Protein AF-A0A7C0Y9S3-F1 (afdb_monomer_lite)

Sequence (143 aa):
YKKGFIDFIGFYDIIEMAKKKEIEVFAGKIGGMKRYFSFLKYKFPQHSIKIIEEGKEISKYILKNEKSFIKISFVEDIEDKLFFAALSSIIGKYIRELMMESIRRSFGIKDRISGYRDRKTVRFLEIIRNKENYFEMCVFRKK

Radius of gyration: 19.03 Å; chains: 1; bounding box: 40×33×48 Å

pLDDT: mean 89.88, std 8.95, range [52.22, 98.56]

Foldseek 3Di:
DPPLLVVLVVVLVVVVVVVDQEDEEEEEDRPQDQDCVVVCCVSCVQWDKDWPDTDRAKTWIWTDDPRHTYIYIHGHPCLVVDVVRVVVVVVVVVVVVQVQVLVCVQLVHPDRDPCDPDPVNVVVCVVCVPDPGDSPGRPPDDD

Secondary structure (DSSP, 8-state):
-HHHHHHHHHHHHHHHHH--SEEEEEEE-GGG-S--HHHHHHH-TTSEEEEEEE-SSEEEEEEE-SS-EEEEEEETTGGGT-HHHHHHHHHHHHHHHHHHHHHHHHTT--S---SSSSHHHHHHHHHHTTS-------TTS--

Structure (mmCIF, N/CA/C/O backbone):
data_AF-A0A7C0Y9S3-F1
#
_entry.id   AF-A0A7C0Y9S3-F1
#
loop_
_atom_site.group_PDB
_atom_site.id
_atom_site.type_symbol
_atom_site.label_atom_id
_atom_site.label_alt_id
_atom_site.label_comp_id
_atom_site.label_asym_id
_atom_site.label_entity_id
_atom_site.label_seq_id
_atom_site.pdbx_PDB_ins_code
_atom_site.Cartn_x
_atom_site.Cartn_y
_atom_site.Cartn_z
_atom_site.occupancy
_atom_site.B_iso_or_equiv
_atom_site.auth_seq_id
_atom_site.auth_comp_id
_atom_site.auth_asym_id
_atom_site.auth_atom_id
_atom_site.pdbx_PDB_model_num
ATOM 1 N N . TYR A 1 1 ? 14.928 4.257 4.765 1.00 52.22 1 TYR A N 1
ATOM 2 C CA . TYR A 1 1 ? 13.926 5.047 5.509 1.00 52.22 1 TYR A CA 1
ATOM 3 C C . TYR A 1 1 ? 12.957 5.864 4.642 1.00 52.22 1 TYR A C 1
ATOM 5 O O . TYR A 1 1 ? 11.783 5.857 4.975 1.00 52.22 1 TYR A O 1
ATOM 13 N N . LYS A 1 2 ? 13.349 6.492 3.514 1.00 75.81 2 LYS A N 1
ATOM 14 C CA . LYS A 1 2 ? 12.421 7.333 2.711 1.00 75.81 2 LYS A CA 1
ATOM 15 C C . LYS A 1 2 ? 11.224 6.591 2.079 1.00 75.81 2 LYS A C 1
ATOM 17 O O . LYS A 1 2 ? 10.106 7.071 2.189 1.00 75.81 2 LYS A O 1
ATOM 22 N N . LYS A 1 3 ? 11.434 5.419 1.461 1.00 81.19 3 LYS A N 1
ATOM 23 C CA . LYS A 1 3 ? 10.371 4.717 0.711 1.00 81.19 3 LYS A CA 1
ATOM 24 C C . LYS A 1 3 ? 9.198 4.268 1.591 1.00 81.19 3 LYS A C 1
ATOM 26 O O . LYS A 1 3 ? 8.071 4.638 1.314 1.00 81.19 3 LYS A O 1
ATOM 31 N N . GLY A 1 4 ? 9.466 3.530 2.671 1.00 85.06 4 GLY A N 1
ATOM 32 C CA . GLY A 1 4 ? 8.395 3.015 3.532 1.00 85.06 4 GLY A CA 1
ATOM 33 C C . GLY A 1 4 ? 7.562 4.116 4.197 1.00 85.06 4 GLY A C 1
ATOM 34 O O . GLY A 1 4 ? 6.374 3.932 4.422 1.00 85.06 4 GLY A O 1
ATOM 35 N N . PHE A 1 5 ? 8.164 5.281 4.458 1.00 87.31 5 PHE A N 1
ATOM 36 C CA . PHE A 1 5 ? 7.4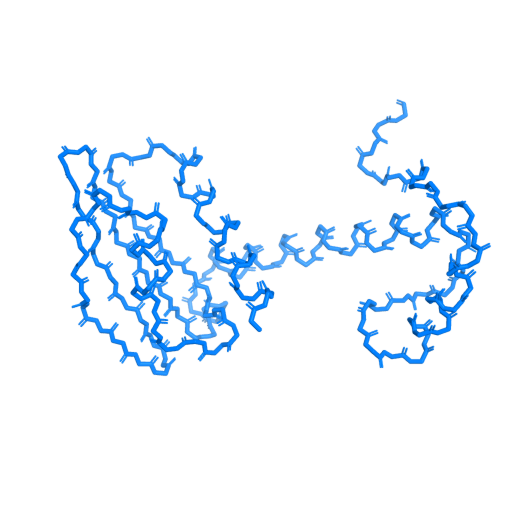10 6.451 4.901 1.00 87.31 5 PHE A CA 1
ATOM 37 C C . PHE A 1 5 ? 6.495 6.979 3.797 1.00 87.31 5 PHE A C 1
ATOM 39 O O . PHE A 1 5 ? 5.317 7.147 4.062 1.00 87.31 5 PHE A O 1
ATOM 46 N N . ILE A 1 6 ? 6.994 7.166 2.568 1.00 89.25 6 ILE A N 1
ATOM 47 C CA . ILE A 1 6 ? 6.178 7.597 1.416 1.00 89.25 6 ILE A CA 1
ATOM 48 C C . ILE A 1 6 ? 5.007 6.636 1.170 1.00 89.25 6 ILE A C 1
ATOM 50 O O . ILE A 1 6 ? 3.876 7.093 1.028 1.00 89.25 6 ILE A O 1
ATOM 54 N N . ASP A 1 7 ? 5.260 5.324 1.191 1.00 89.81 7 ASP A N 1
ATOM 55 C CA . ASP A 1 7 ? 4.219 4.300 1.036 1.00 89.81 7 ASP A CA 1
ATOM 56 C C . ASP A 1 7 ? 3.135 4.456 2.126 1.00 89.81 7 ASP A C 1
ATOM 58 O O . ASP A 1 7 ? 1.938 4.376 1.850 1.00 89.81 7 ASP A O 1
ATOM 62 N N . PHE A 1 8 ? 3.544 4.761 3.364 1.00 92.94 8 PHE A N 1
ATOM 63 C CA . PHE A 1 8 ? 2.623 5.030 4.468 1.00 92.94 8 PHE A CA 1
ATOM 64 C C . PHE A 1 8 ? 1.840 6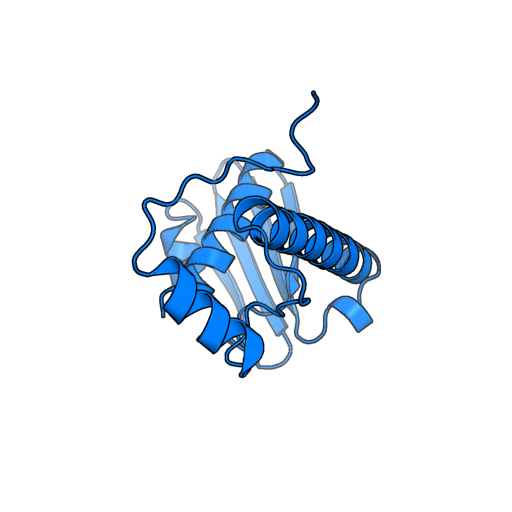.344 4.302 1.00 92.94 8 PHE A C 1
ATOM 66 O O . PHE A 1 8 ? 0.672 6.398 4.684 1.00 92.94 8 PHE A O 1
ATOM 73 N N . ILE A 1 9 ? 2.440 7.396 3.727 1.00 92.50 9 ILE A N 1
ATOM 74 C CA . ILE A 1 9 ? 1.717 8.643 3.418 1.00 92.50 9 ILE A CA 1
ATOM 75 C C . ILE A 1 9 ? 0.570 8.359 2.450 1.00 92.50 9 ILE A C 1
ATOM 77 O O . ILE A 1 9 ? -0.561 8.727 2.742 1.00 92.50 9 ILE A O 1
ATOM 81 N N . GLY A 1 10 ? 0.840 7.644 1.354 1.00 91.44 10 GLY A N 1
ATOM 82 C CA . GLY A 1 10 ? -0.201 7.302 0.382 1.00 91.44 10 GLY A CA 1
ATOM 83 C C . GLY A 1 10 ? -1.317 6.449 0.994 1.00 91.44 10 GLY A C 1
ATOM 84 O O . GLY A 1 10 ? -2.492 6.671 0.718 1.00 91.44 10 GLY A O 1
ATOM 85 N N . PHE A 1 11 ? -0.967 5.515 1.884 1.00 92.62 11 PHE A N 1
ATOM 86 C CA . PHE A 1 11 ? -1.948 4.752 2.659 1.00 92.62 11 PHE A CA 1
ATOM 87 C C . PHE A 1 11 ? -2.841 5.652 3.529 1.00 92.62 11 PHE A C 1
ATOM 89 O O . PHE A 1 11 ? -4.062 5.493 3.527 1.00 92.62 11 PHE A O 1
ATOM 96 N N . TYR A 1 12 ? -2.244 6.603 4.250 1.00 94.19 12 TYR A N 1
ATOM 97 C CA . TYR A 1 12 ? -2.980 7.583 5.049 1.00 94.19 12 TYR A CA 1
ATOM 98 C C . TYR A 1 12 ? -3.940 8.413 4.187 1.00 94.19 12 TYR A C 1
ATOM 100 O O . TYR A 1 12 ? -5.110 8.548 4.541 1.00 94.19 12 TYR A O 1
ATOM 108 N N . ASP A 1 13 ? -3.477 8.902 3.035 1.00 94.62 13 ASP A N 1
ATOM 109 C CA . ASP A 1 13 ? -4.290 9.736 2.148 1.00 94.62 13 ASP A CA 1
ATOM 110 C C . ASP A 1 13 ? -5.545 8.987 1.662 1.00 94.62 13 ASP A C 1
ATOM 112 O O . ASP A 1 13 ? -6.631 9.562 1.618 1.00 94.62 13 ASP A O 1
ATOM 116 N N . ILE A 1 14 ? -5.440 7.680 1.385 1.00 92.31 14 ILE A N 1
ATOM 117 C CA . ILE A 1 14 ? -6.589 6.839 1.002 1.00 92.31 14 ILE A CA 1
ATOM 118 C C . ILE A 1 14 ? -7.627 6.747 2.131 1.00 92.31 14 ILE A C 1
ATOM 120 O O . ILE A 1 14 ? -8.830 6.833 1.867 1.00 92.31 14 ILE A O 1
ATOM 124 N N . ILE A 1 15 ? -7.188 6.586 3.385 1.00 93.44 15 ILE A N 1
ATOM 125 C CA . ILE A 1 15 ? -8.096 6.545 4.544 1.00 93.44 15 ILE A CA 1
ATOM 126 C C . ILE A 1 15 ? -8.837 7.877 4.680 1.00 93.44 15 ILE A C 1
ATOM 128 O O . ILE A 1 15 ? -10.062 7.887 4.821 1.00 93.44 15 ILE A O 1
ATOM 132 N N . GLU A 1 16 ? -8.117 8.994 4.583 1.00 91.62 16 GLU A N 1
ATOM 133 C CA . GLU A 1 16 ? -8.714 10.329 4.675 1.00 91.62 16 GLU A CA 1
ATOM 134 C C . GLU A 1 16 ? -9.697 10.600 3.528 1.00 91.62 16 GLU A C 1
ATOM 136 O O . GLU A 1 16 ? -10.772 11.163 3.746 1.00 91.62 16 GLU A O 1
ATOM 141 N N . MET A 1 17 ? -9.386 10.145 2.310 1.00 93.50 17 MET A N 1
ATOM 142 C CA . MET A 1 17 ? -10.276 10.269 1.151 1.00 93.50 17 MET A CA 1
ATOM 143 C C . MET A 1 17 ? -11.597 9.513 1.325 1.00 93.50 17 MET A C 1
ATOM 145 O O . MET A 1 17 ? -12.624 9.968 0.819 1.00 93.50 17 MET A O 1
ATOM 149 N N . ALA A 1 18 ? -11.607 8.395 2.059 1.00 91.38 18 ALA A N 1
ATOM 150 C CA . ALA A 1 18 ? -12.832 7.639 2.316 1.00 91.38 18 ALA A CA 1
ATOM 151 C C . ALA A 1 18 ? -13.845 8.421 3.178 1.00 91.38 18 ALA A C 1
ATOM 153 O O . ALA A 1 18 ? -15.048 8.155 3.092 1.00 91.38 18 ALA A O 1
ATOM 154 N N . LYS A 1 19 ? -13.375 9.380 3.999 1.00 86.62 19 LYS A N 1
ATOM 155 C CA . LYS A 1 19 ? -14.185 10.255 4.874 1.00 86.62 19 LYS A CA 1
ATOM 156 C C . LYS A 1 19 ? -15.247 9.506 5.695 1.00 86.62 19 LYS A C 1
ATOM 158 O O . LYS A 1 19 ? -16.364 9.989 5.893 1.00 86.62 19 LYS A O 1
ATOM 163 N N . LYS A 1 20 ? -14.923 8.300 6.167 1.00 92.56 20 LYS A N 1
ATOM 164 C CA . LYS A 1 20 ? -15.833 7.468 6.966 1.00 92.56 20 LYS A CA 1
ATOM 165 C C . LYS A 1 20 ? -15.633 7.725 8.458 1.00 92.56 20 LYS A C 1
ATOM 167 O O . LYS A 1 20 ? -14.505 7.763 8.936 1.00 92.56 20 LYS A O 1
ATOM 172 N N . LYS A 1 21 ? -16.741 7.858 9.201 1.00 92.38 21 LYS A N 1
ATOM 173 C CA . LYS A 1 21 ? -16.718 7.934 10.674 1.00 92.38 21 LYS A CA 1
ATOM 174 C C . LYS A 1 21 ? -16.244 6.621 11.294 1.00 92.38 21 LYS A C 1
ATOM 176 O O . LYS A 1 21 ? -15.522 6.636 12.280 1.00 92.38 21 LYS A O 1
ATOM 181 N N . GLU A 1 22 ? -16.635 5.500 10.705 1.00 97.06 22 GLU A N 1
ATOM 182 C CA . GLU A 1 22 ? -16.196 4.175 11.119 1.00 97.06 22 GLU A CA 1
ATOM 183 C C . GLU A 1 22 ? -15.693 3.408 9.902 1.00 97.06 22 GLU A C 1
ATOM 185 O O . GLU A 1 22 ? -16.374 3.355 8.874 1.00 97.06 22 GLU A O 1
ATOM 190 N N . ILE A 1 23 ? -14.479 2.869 9.997 1.00 96.62 23 ILE A N 1
ATOM 191 C CA . ILE A 1 23 ? -13.861 2.115 8.908 1.00 96.62 23 ILE A CA 1
ATOM 192 C C . ILE A 1 23 ? -12.913 1.045 9.445 1.00 96.62 23 ILE A C 1
ATOM 194 O O . ILE A 1 23 ? -12.182 1.247 10.418 1.00 96.62 23 ILE A O 1
ATOM 198 N N . GLU A 1 24 ? -12.912 -0.097 8.769 1.00 96.81 24 GLU A N 1
ATOM 199 C CA . GLU A 1 24 ? -11.912 -1.140 8.938 1.00 96.81 24 GLU A CA 1
ATOM 200 C C . GLU A 1 24 ? -11.064 -1.232 7.671 1.00 96.81 24 GLU A C 1
ATOM 202 O O . GLU A 1 24 ? -11.583 -1.272 6.555 1.00 96.81 24 GLU A O 1
ATOM 207 N N . VAL A 1 25 ? -9.747 -1.211 7.856 1.00 96.06 25 VAL A N 1
ATOM 208 C CA . VAL A 1 25 ? -8.769 -1.118 6.778 1.00 96.06 25 VAL A CA 1
ATOM 209 C C . VAL A 1 25 ? -7.781 -2.267 6.892 1.00 96.06 25 VAL A C 1
ATOM 211 O O . VAL A 1 25 ? -7.177 -2.497 7.943 1.00 96.06 25 VAL A O 1
ATOM 214 N N . PHE A 1 26 ? -7.581 -2.949 5.771 1.00 95.75 26 PHE A N 1
ATOM 215 C CA . PHE A 1 26 ? -6.621 -4.030 5.610 1.00 95.75 26 PHE A CA 1
ATOM 216 C C . PHE A 1 26 ? -5.571 -3.618 4.580 1.00 95.75 26 PHE A C 1
ATOM 218 O O . PHE A 1 26 ? -5.916 -3.175 3.485 1.00 95.75 26 PHE A O 1
ATOM 225 N N . ALA A 1 27 ? -4.292 -3.755 4.924 1.00 94.88 27 ALA A N 1
ATOM 226 C CA . ALA A 1 27 ? -3.184 -3.407 4.042 1.00 94.88 27 ALA A CA 1
ATOM 227 C C . ALA A 1 27 ? -2.039 -4.415 4.150 1.00 94.88 27 ALA A C 1
ATOM 229 O O . ALA A 1 27 ? -1.810 -5.009 5.203 1.00 94.88 27 ALA A O 1
ATOM 230 N N . GLY A 1 28 ? -1.291 -4.590 3.060 1.00 94.50 28 GLY A N 1
ATOM 231 C CA . GLY A 1 28 ? -0.056 -5.368 3.081 1.00 94.50 28 GLY A CA 1
ATOM 232 C C . GLY A 1 28 ? 1.007 -4.696 3.952 1.00 94.50 28 GLY A C 1
ATOM 233 O O . GLY A 1 28 ? 1.043 -3.467 4.070 1.00 94.50 28 GLY A O 1
ATOM 234 N N . LYS A 1 29 ? 1.900 -5.478 4.564 1.00 93.56 29 LYS A N 1
ATOM 235 C CA . LYS A 1 29 ? 2.994 -4.898 5.357 1.00 93.56 29 LYS A CA 1
ATOM 236 C C . LYS A 1 29 ? 3.970 -4.117 4.475 1.00 93.56 29 LYS A C 1
ATOM 238 O O . LYS A 1 29 ? 4.573 -4.645 3.544 1.00 93.56 29 LYS A O 1
ATOM 243 N N . ILE A 1 30 ? 4.201 -2.857 4.830 1.00 88.88 30 ILE A N 1
ATOM 244 C CA . ILE A 1 30 ? 5.208 -2.000 4.193 1.00 88.88 30 ILE A CA 1
ATOM 245 C C . ILE A 1 30 ? 6.613 -2.493 4.561 1.00 88.88 30 ILE A C 1
ATOM 247 O O . ILE A 1 30 ? 7.049 -2.338 5.700 1.00 88.88 30 ILE A O 1
ATOM 251 N N . GLY A 1 31 ? 7.332 -3.074 3.598 1.00 80.31 31 GLY A N 1
ATOM 252 C CA . GLY A 1 31 ? 8.756 -3.415 3.731 1.00 80.31 31 GLY A CA 1
ATOM 253 C C . GLY A 1 31 ? 9.095 -4.326 4.917 1.00 80.31 31 GLY A C 1
ATOM 254 O O . GLY A 1 31 ? 10.159 -4.164 5.509 1.00 80.31 31 GLY A O 1
ATOM 255 N N . GLY A 1 32 ? 8.182 -5.223 5.308 1.00 80.69 32 GLY A N 1
ATOM 256 C CA . GLY A 1 32 ? 8.370 -6.129 6.448 1.00 80.69 32 GLY A CA 1
ATOM 257 C C . GLY A 1 32 ? 8.352 -5.449 7.825 1.00 80.69 32 GLY A C 1
ATOM 258 O O . GLY A 1 32 ? 8.764 -6.058 8.813 1.00 80.69 32 GLY A O 1
ATOM 259 N N . MET A 1 33 ? 7.899 -4.190 7.920 1.00 89.44 33 MET A N 1
ATOM 260 C CA . MET A 1 33 ? 7.744 -3.503 9.205 1.00 89.44 33 MET A CA 1
ATOM 261 C C . MET A 1 33 ? 6.810 -4.285 10.127 1.00 89.44 33 MET A C 1
ATOM 263 O O . MET A 1 33 ? 5.714 -4.667 9.738 1.00 89.44 33 MET A O 1
ATOM 267 N N . LYS A 1 34 ? 7.224 -4.473 11.381 1.00 93.62 34 LYS A N 1
ATOM 268 C CA . LYS A 1 34 ? 6.416 -5.144 12.415 1.00 93.62 34 LYS A CA 1
ATOM 269 C C . LYS A 1 34 ? 5.632 -4.162 13.284 1.00 93.62 34 LYS A C 1
ATOM 271 O O . LYS A 1 34 ? 4.673 -4.551 13.943 1.00 93.62 34 LYS A O 1
ATOM 276 N N . ARG A 1 35 ? 6.057 -2.895 13.292 1.00 94.62 35 ARG A N 1
ATOM 277 C CA . ARG A 1 35 ? 5.547 -1.844 14.173 1.00 94.62 35 ARG A CA 1
ATOM 278 C C . ARG A 1 35 ? 5.262 -0.584 13.369 1.00 94.62 35 ARG A C 1
ATOM 280 O O . ARG A 1 35 ? 6.139 -0.092 12.663 1.00 94.62 35 ARG A O 1
ATOM 287 N N . TYR A 1 36 ? 4.051 -0.063 13.511 1.00 95.31 36 TYR A N 1
ATOM 288 C CA . TYR A 1 36 ? 3.538 1.104 12.795 1.00 95.31 36 TYR A CA 1
ATOM 289 C C . TYR A 1 36 ? 3.134 2.237 13.737 1.00 95.31 36 TYR A C 1
ATOM 291 O O . TYR A 1 36 ? 2.773 3.308 13.257 1.00 95.31 36 TYR A O 1
ATOM 299 N N . PHE A 1 37 ? 3.222 2.046 15.060 1.00 95.62 37 PHE A N 1
ATOM 300 C CA . PHE A 1 37 ? 2.768 3.032 16.044 1.00 95.62 37 PHE A CA 1
ATOM 301 C C . PHE A 1 37 ? 3.318 4.440 15.781 1.00 95.62 37 PHE A C 1
ATOM 303 O O . PHE A 1 37 ? 2.544 5.389 15.746 1.00 95.62 37 PHE A O 1
ATOM 310 N N . SER A 1 38 ? 4.622 4.594 15.529 1.00 93.81 38 SER A N 1
ATOM 311 C CA . SER A 1 38 ? 5.226 5.912 15.278 1.00 93.81 38 SER A CA 1
ATOM 312 C C . SER A 1 38 ? 4.687 6.583 14.010 1.00 93.81 38 SER A C 1
ATOM 314 O O . SER A 1 38 ? 4.445 7.786 14.009 1.00 93.81 38 SER A O 1
ATOM 316 N N . PHE A 1 39 ? 4.452 5.809 12.948 1.00 94.12 39 PHE A N 1
ATOM 317 C CA . PHE A 1 39 ? 3.871 6.307 11.699 1.00 94.12 39 PHE A CA 1
ATOM 318 C C . PHE A 1 39 ? 2.411 6.722 11.905 1.00 94.12 39 PHE A C 1
ATOM 320 O O . PHE A 1 39 ? 2.010 7.825 11.532 1.00 94.12 39 PHE A O 1
ATOM 327 N N . LEU A 1 40 ? 1.635 5.861 12.570 1.00 96.19 40 LEU A N 1
ATOM 328 C CA . LEU A 1 40 ? 0.242 6.120 12.914 1.00 96.19 40 LEU A CA 1
ATOM 329 C C . LEU A 1 40 ? 0.120 7.340 13.824 1.00 96.19 40 LEU A C 1
ATOM 331 O O . LEU A 1 40 ? -0.694 8.208 13.547 1.00 96.19 40 LEU A O 1
ATOM 335 N N . LYS A 1 41 ? 0.960 7.475 14.854 1.00 96.31 41 LYS A N 1
ATOM 336 C CA . LYS A 1 41 ? 0.929 8.632 15.754 1.00 96.31 41 LYS A CA 1
ATOM 337 C C . LYS A 1 41 ? 1.306 9.926 15.042 1.00 96.31 41 LYS A C 1
ATOM 339 O O . LYS A 1 41 ? 0.723 10.963 15.339 1.00 96.31 41 LYS A O 1
ATOM 344 N N . TYR A 1 42 ? 2.242 9.860 14.098 1.00 95.06 42 TYR A N 1
ATOM 345 C CA . TYR A 1 42 ? 2.626 11.011 13.287 1.00 95.06 42 TYR A CA 1
ATOM 346 C C . TYR A 1 42 ? 1.477 11.501 12.392 1.00 95.06 42 TYR A C 1
ATOM 348 O O . TYR A 1 42 ? 1.261 12.705 12.286 1.00 95.06 42 TYR A O 1
ATOM 356 N N . LYS A 1 43 ? 0.723 10.587 11.764 1.00 94.94 43 LYS A N 1
ATOM 357 C CA . LYS A 1 43 ? -0.379 10.947 10.853 1.00 94.94 43 LYS A CA 1
ATOM 358 C C . LYS A 1 43 ? -1.742 11.129 11.505 1.00 94.94 43 LYS A C 1
ATOM 360 O O . LYS A 1 43 ? -2.536 11.921 11.018 1.00 94.94 43 LYS A O 1
ATOM 365 N N . PHE A 1 44 ? -1.977 10.470 12.629 1.00 94.88 44 PHE A N 1
ATOM 366 C CA . PHE A 1 44 ? -3.198 10.567 13.420 1.00 94.88 44 PHE A CA 1
ATOM 367 C C . PHE A 1 44 ? -2.884 11.134 14.815 1.00 94.88 44 PHE A C 1
ATOM 369 O O . PHE A 1 44 ? -3.110 10.464 15.827 1.00 94.88 44 PHE A O 1
ATOM 376 N N . PRO A 1 45 ? -2.335 12.363 14.918 1.00 95.88 45 PRO A N 1
ATOM 377 C CA . PRO A 1 45 ? -1.872 12.897 16.198 1.00 95.88 45 PRO A CA 1
ATOM 378 C C . PRO A 1 45 ? -3.009 13.061 17.216 1.00 95.88 45 PRO A C 1
ATOM 380 O O . PRO A 1 45 ? -2.774 12.869 18.412 1.00 95.88 45 PRO A O 1
ATOM 383 N N . GLN A 1 46 ? -4.225 13.345 16.735 1.00 95.19 46 GLN A N 1
ATOM 384 C CA . GLN A 1 46 ? -5.439 13.560 17.535 1.00 95.19 46 GLN A CA 1
ATOM 385 C C . GLN A 1 46 ? -6.169 12.266 17.920 1.00 95.19 46 GLN A C 1
ATOM 387 O O . GLN A 1 46 ? -7.142 12.306 18.671 1.00 95.19 46 GLN A O 1
ATOM 392 N N . HIS A 1 47 ? -5.742 11.112 17.404 1.00 96.88 47 HIS A N 1
ATOM 393 C CA . HIS A 1 47 ? -6.327 9.831 17.779 1.00 96.88 47 HIS A CA 1
ATOM 394 C C . HIS A 1 47 ? -5.592 9.247 18.982 1.00 96.88 47 HIS A C 1
ATOM 396 O O . HIS A 1 47 ? -4.360 9.246 19.069 1.00 96.88 47 HIS A O 1
ATOM 402 N N . SER A 1 48 ? -6.370 8.688 19.903 1.00 97.50 48 SER A N 1
ATOM 403 C CA . SER A 1 48 ? -5.873 7.668 20.818 1.00 97.50 48 SER A CA 1
ATOM 404 C C . SER A 1 48 ? -5.590 6.403 20.011 1.00 97.50 48 SER A C 1
ATOM 406 O O . SER A 1 48 ? -6.414 5.990 19.193 1.00 97.50 48 SER A O 1
ATOM 408 N N . ILE A 1 49 ? -4.407 5.816 20.196 1.00 98.19 49 ILE A N 1
ATOM 409 C CA . ILE A 1 49 ? -3.961 4.647 19.435 1.00 98.19 49 ILE A CA 1
ATOM 410 C C . ILE A 1 49 ? -3.762 3.500 20.411 1.00 98.19 49 ILE A C 1
ATOM 412 O O . ILE A 1 49 ? -2.874 3.547 21.260 1.00 98.19 49 ILE A O 1
ATOM 416 N N . LYS A 1 50 ? -4.578 2.459 20.271 1.00 98.38 50 LYS A N 1
ATOM 417 C CA . LYS A 1 50 ? -4.427 1.203 20.997 1.00 98.38 50 LYS A CA 1
ATOM 418 C C . LYS A 1 50 ? -3.756 0.181 20.088 1.00 98.38 50 LYS A C 1
ATOM 420 O O . LYS A 1 50 ? -4.274 -0.142 19.019 1.00 98.38 50 LYS A O 1
ATOM 425 N N . ILE A 1 51 ? -2.618 -0.337 20.534 1.00 98.44 51 ILE A N 1
ATOM 426 C CA . ILE A 1 51 ? -1.950 -1.474 19.903 1.00 98.44 51 ILE A CA 1
ATOM 427 C C . ILE A 1 51 ? -2.700 -2.736 20.333 1.00 98.44 51 ILE A C 1
ATOM 429 O O . ILE A 1 51 ? -2.866 -2.971 21.528 1.00 98.44 51 ILE A O 1
ATOM 433 N N . ILE A 1 52 ? -3.203 -3.505 19.370 1.00 98.44 52 ILE A N 1
ATOM 434 C CA . ILE A 1 52 ? -3.882 -4.782 19.632 1.00 98.44 52 ILE A CA 1
ATOM 435 C C . ILE A 1 52 ? -2.889 -5.930 19.495 1.00 98.44 52 ILE A C 1
ATOM 437 O O . ILE A 1 52 ? -2.844 -6.802 20.353 1.00 98.44 52 ILE A O 1
ATOM 441 N N . GLU A 1 53 ? -2.074 -5.897 18.442 1.00 97.81 53 GLU A N 1
ATOM 442 C CA . GLU A 1 53 ? -1.034 -6.887 18.180 1.00 97.81 53 GLU A CA 1
ATOM 443 C C . GLU A 1 53 ? 0.056 -6.270 17.297 1.00 97.81 53 GLU A C 1
ATOM 445 O O . GLU A 1 53 ? -0.240 -5.476 16.402 1.00 97.81 53 GLU A O 1
ATOM 450 N N . GLU A 1 54 ? 1.313 -6.643 17.518 1.00 96.56 54 GLU A N 1
ATOM 451 C CA . GLU A 1 54 ? 2.429 -6.333 16.625 1.00 96.56 54 GLU A CA 1
ATOM 452 C C . GLU A 1 54 ? 3.299 -7.570 16.453 1.00 96.56 54 GLU A C 1
ATOM 454 O O . GLU A 1 54 ? 3.898 -8.066 17.405 1.00 96.56 54 GLU A O 1
ATOM 459 N N . GLY A 1 55 ? 3.414 -8.042 15.219 1.00 95.00 55 GLY A N 1
ATOM 460 C CA . GLY A 1 55 ? 4.139 -9.260 14.913 1.00 95.00 55 GLY A CA 1
ATOM 461 C C . GLY A 1 55 ? 4.681 -9.276 13.495 1.00 95.00 55 GLY A C 1
ATOM 462 O O . GLY A 1 55 ? 4.574 -8.310 12.729 1.00 95.00 55 GLY A O 1
ATOM 463 N N . LYS A 1 56 ? 5.306 -10.405 13.154 1.00 93.38 56 LYS A N 1
ATOM 464 C CA . LYS A 1 56 ? 5.786 -10.660 11.795 1.00 93.38 56 LYS A CA 1
ATOM 465 C C . LYS A 1 56 ? 4.596 -10.722 10.833 1.00 93.38 56 LYS A C 1
ATOM 467 O O . LYS A 1 56 ? 4.497 -9.871 9.958 1.00 93.38 56 LYS A O 1
ATOM 472 N N . GLU A 1 57 ? 3.641 -11.602 11.111 1.00 94.88 57 GLU A N 1
ATOM 473 C CA . GLU A 1 57 ? 2.521 -11.887 10.210 1.00 94.88 57 GLU A CA 1
ATOM 474 C C . GLU A 1 57 ? 1.441 -10.801 10.220 1.00 94.88 57 GLU A C 1
ATOM 476 O O . GLU A 1 57 ? 0.888 -10.459 9.177 1.00 94.88 57 GLU A O 1
ATOM 481 N N . ILE A 1 58 ? 1.155 -10.206 11.382 1.00 96.56 58 ILE A N 1
ATOM 482 C CA . ILE A 1 58 ? 0.100 -9.199 11.526 1.00 96.56 58 ILE A CA 1
ATOM 483 C C . ILE A 1 58 ? 0.510 -8.075 12.479 1.00 96.56 58 ILE A C 1
ATOM 485 O O . ILE A 1 58 ? 1.278 -8.279 13.414 1.00 96.56 58 ILE A O 1
ATOM 489 N N . SER A 1 59 ? 0.041 -6.860 12.205 1.00 97.94 59 SER A N 1
ATOM 490 C CA . SER A 1 59 ? 0.074 -5.737 13.146 1.00 97.94 59 SER A CA 1
ATOM 491 C C . SER A 1 59 ? -1.288 -5.047 13.123 1.00 97.94 59 SER A C 1
ATOM 493 O O . SER A 1 59 ? -1.707 -4.567 12.068 1.00 97.94 59 SER A O 1
ATOM 495 N N . LYS A 1 60 ? -1.989 -5.008 14.259 1.00 98.31 60 LYS A N 1
ATOM 496 C CA . LYS A 1 60 ? -3.360 -4.497 14.374 1.00 98.31 60 LYS A CA 1
ATOM 497 C C . LYS A 1 60 ? -3.444 -3.350 15.376 1.00 98.31 60 LYS A C 1
ATOM 499 O O . LYS A 1 60 ? -2.931 -3.437 16.493 1.00 98.31 60 LYS A O 1
ATOM 504 N N . TYR A 1 61 ? -4.158 -2.299 14.986 1.00 98.56 61 TYR A N 1
ATOM 505 C CA . TYR A 1 61 ? -4.336 -1.082 15.772 1.00 98.56 61 TYR A CA 1
ATOM 506 C C . TYR A 1 61 ? -5.792 -0.627 15.759 1.00 98.56 61 TYR A C 1
ATOM 508 O O . TYR A 1 61 ? -6.502 -0.789 14.765 1.00 98.56 61 TYR A O 1
ATOM 516 N N . ILE A 1 62 ? -6.208 -0.007 16.860 1.00 98.44 62 ILE A N 1
ATOM 517 C CA . ILE A 1 62 ? -7.457 0.750 16.950 1.00 98.44 62 ILE A CA 1
ATOM 518 C C . ILE A 1 62 ? -7.100 2.213 17.168 1.00 98.44 62 ILE A C 1
ATOM 520 O O . ILE A 1 62 ? -6.395 2.545 18.121 1.00 98.44 62 ILE A O 1
ATOM 524 N N . LEU A 1 63 ? -7.592 3.078 16.291 1.00 97.94 63 LEU A N 1
ATOM 525 C CA . LEU A 1 63 ? -7.447 4.521 16.386 1.00 97.94 63 LEU A CA 1
ATOM 526 C C . LEU A 1 63 ? -8.822 5.119 16.670 1.00 97.94 63 LEU A C 1
ATOM 528 O O . LEU A 1 63 ? -9.783 4.845 15.953 1.00 97.94 63 LEU A O 1
ATOM 532 N N . LYS A 1 64 ? -8.925 5.944 17.711 1.00 97.38 64 LYS A N 1
ATOM 533 C CA . LYS A 1 64 ? -10.190 6.575 18.103 1.00 97.38 64 LYS A CA 1
ATOM 534 C C . LYS A 1 64 ? -9.986 8.032 18.491 1.00 97.38 64 LYS A C 1
ATOM 536 O O . LYS A 1 64 ? -9.093 8.341 19.280 1.00 97.38 64 LYS A O 1
ATOM 541 N N . ASN A 1 65 ? -10.856 8.899 17.992 1.00 95.12 65 ASN A N 1
ATOM 542 C CA . ASN A 1 65 ? -11.080 10.242 18.522 1.00 95.12 65 ASN A CA 1
ATOM 543 C C . ASN A 1 65 ? -12.593 10.508 18.629 1.00 95.12 65 ASN A C 1
ATOM 545 O O . ASN A 1 65 ? -13.401 9.595 18.466 1.00 95.12 65 ASN A O 1
ATOM 549 N N . GLU A 1 66 ? -12.987 11.748 18.904 1.00 93.31 66 GLU A N 1
ATOM 550 C CA . GLU A 1 66 ? -14.403 12.131 19.026 1.00 93.31 66 GLU A CA 1
ATOM 551 C C . GLU A 1 66 ? -15.202 11.962 17.723 1.00 93.31 66 GLU A C 1
ATOM 553 O O . GLU A 1 66 ? -16.418 11.798 17.752 1.00 93.31 66 GLU A O 1
ATOM 558 N N . LYS A 1 67 ? -14.531 12.009 16.567 1.00 91.62 67 LYS A N 1
ATOM 559 C CA . LYS A 1 67 ? -15.165 12.071 15.241 1.00 91.62 67 LYS A CA 1
ATOM 560 C C . LYS A 1 67 ? -15.107 10.755 14.470 1.00 91.62 67 LYS A C 1
ATOM 562 O O . LYS A 1 67 ? -15.861 10.590 13.512 1.00 91.62 67 LYS A O 1
ATOM 567 N N . SER A 1 68 ? -14.193 9.858 14.835 1.00 95.19 68 SER A N 1
ATOM 568 C CA . SER A 1 68 ? -13.877 8.677 14.038 1.00 95.19 68 SER A CA 1
ATOM 569 C C . SER A 1 68 ? -13.335 7.503 14.850 1.00 95.19 68 SER A C 1
ATOM 571 O O . SER A 1 68 ? -12.652 7.672 15.865 1.00 95.19 68 SER A O 1
ATOM 573 N N . PHE A 1 69 ? -13.617 6.305 14.345 1.00 97.44 69 PHE A N 1
ATOM 574 C CA . PHE A 1 69 ? -13.133 5.028 14.841 1.00 97.44 69 PHE A CA 1
ATOM 575 C C . PHE A 1 69 ? -12.574 4.210 13.672 1.00 97.44 69 PHE A C 1
ATOM 577 O O . PHE A 1 69 ? -13.278 3.912 12.708 1.00 97.44 69 PHE A O 1
ATOM 584 N N . ILE A 1 70 ? -11.290 3.869 13.742 1.00 97.88 70 ILE A N 1
ATOM 585 C CA . ILE A 1 70 ? -10.558 3.243 12.640 1.00 97.88 70 ILE A CA 1
ATOM 586 C C . ILE A 1 70 ? -9.875 1.984 13.167 1.00 97.88 70 ILE A C 1
ATOM 588 O O . ILE A 1 70 ? -9.068 2.042 14.098 1.00 97.88 70 ILE A O 1
ATOM 592 N N . LYS A 1 71 ? -10.172 0.841 12.551 1.00 98.38 71 LYS A N 1
ATOM 593 C CA . LYS A 1 71 ? -9.423 -0.406 12.748 1.00 98.38 71 LYS A CA 1
ATOM 594 C C . LYS A 1 71 ? -8.447 -0.572 11.595 1.0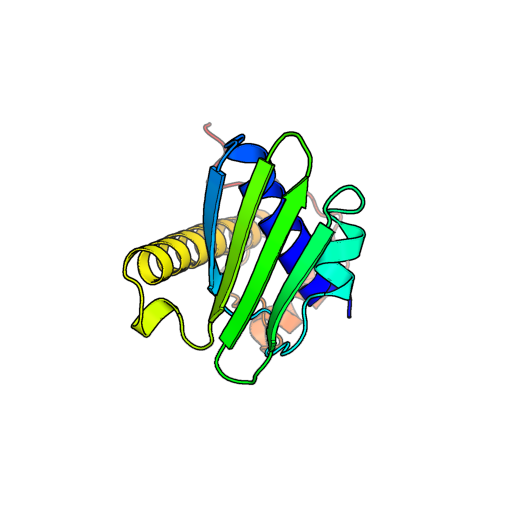0 98.38 71 LYS A C 1
ATOM 596 O O . LYS A 1 71 ? -8.861 -0.548 10.441 1.00 98.38 71 LYS A O 1
ATOM 601 N N . ILE A 1 72 ? -7.165 -0.750 11.895 1.00 97.88 72 ILE A N 1
ATOM 602 C CA . ILE A 1 72 ? -6.128 -0.934 10.875 1.00 97.88 72 ILE A CA 1
ATOM 603 C C . ILE A 1 72 ? -5.421 -2.259 11.117 1.00 97.88 72 ILE A C 1
ATOM 605 O O . ILE A 1 72 ? -4.919 -2.494 12.216 1.00 97.88 72 ILE A O 1
ATOM 609 N N . SER A 1 73 ? -5.347 -3.091 10.079 1.00 97.56 73 SER A N 1
ATOM 610 C CA . SER A 1 73 ? -4.608 -4.353 10.080 1.00 97.56 73 SER A CA 1
ATOM 611 C C . SER A 1 73 ? -3.579 -4.372 8.951 1.00 97.56 73 SER A C 1
ATOM 613 O O . SER A 1 73 ? -3.939 -4.342 7.774 1.00 97.56 73 SER A O 1
ATOM 615 N N . PHE A 1 74 ? -2.300 -4.463 9.312 1.00 97.06 74 PHE A N 1
ATOM 616 C CA . PHE A 1 74 ? -1.200 -4.713 8.383 1.00 97.06 74 PHE A CA 1
ATOM 617 C C . PHE A 1 74 ? -0.867 -6.203 8.372 1.00 97.06 74 PHE A C 1
ATOM 619 O O . PHE A 1 74 ? -0.411 -6.731 9.388 1.00 97.06 74 PHE A O 1
ATOM 626 N N . VAL A 1 75 ? -1.080 -6.870 7.241 1.00 96.75 75 VAL A N 1
ATOM 627 C CA . VAL A 1 75 ? -1.026 -8.334 7.116 1.00 96.75 75 VAL A CA 1
ATOM 628 C C . VAL A 1 75 ? 0.047 -8.736 6.100 1.00 96.75 75 VAL A C 1
ATOM 630 O O . VAL A 1 75 ? 0.127 -8.172 5.009 1.00 96.75 75 VAL A O 1
ATOM 633 N N . GLU A 1 76 ? 0.917 -9.671 6.477 1.00 95.94 76 GLU A N 1
ATOM 634 C CA . GLU A 1 76 ? 1.903 -10.290 5.582 1.00 95.94 76 GLU A CA 1
ATOM 635 C C . GLU A 1 76 ? 1.167 -11.164 4.560 1.00 95.94 76 GLU A C 1
ATOM 637 O O . GLU A 1 76 ? 0.210 -11.857 4.924 1.00 95.94 76 GLU A O 1
ATOM 642 N N . ASP A 1 77 ? 1.571 -11.075 3.291 1.00 94.31 77 ASP A N 1
ATOM 643 C 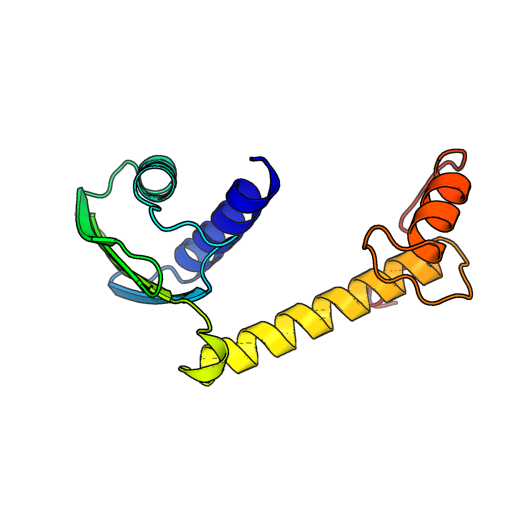CA . ASP A 1 77 ? 0.977 -11.809 2.164 1.00 94.31 77 ASP A CA 1
ATOM 644 C C . ASP A 1 77 ? -0.553 -11.687 2.096 1.00 94.31 77 ASP A C 1
ATOM 646 O O . ASP A 1 77 ? -1.302 -12.646 1.923 1.00 94.31 77 ASP A O 1
ATOM 650 N N . ILE A 1 78 ? -1.047 -10.457 2.273 1.00 95.62 78 ILE A N 1
ATOM 651 C CA . ILE A 1 78 ? -2.486 -10.172 2.313 1.00 95.62 78 ILE A CA 1
ATOM 652 C C . ILE A 1 78 ? -3.215 -10.514 1.005 1.00 95.62 78 ILE A C 1
ATOM 654 O O . ILE A 1 78 ? -4.418 -10.768 1.028 1.00 95.62 78 ILE A O 1
ATOM 658 N N . GLU A 1 79 ? -2.496 -10.524 -0.120 1.00 95.88 79 GLU A N 1
ATOM 659 C CA . GLU A 1 79 ? -3.029 -10.874 -1.442 1.00 95.88 79 GLU A CA 1
ATOM 660 C C . GLU A 1 79 ? -3.542 -12.323 -1.467 1.00 95.88 79 GLU A C 1
ATOM 662 O O . GLU A 1 79 ? -4.573 -12.583 -2.080 1.00 95.88 79 GLU A O 1
ATOM 667 N N . ASP A 1 80 ? -2.914 -13.225 -0.708 1.00 96.06 80 ASP A N 1
ATOM 668 C CA . ASP A 1 80 ? -3.315 -14.635 -0.612 1.00 96.06 80 ASP A CA 1
ATOM 669 C C . ASP A 1 80 ? -4.481 -14.854 0.365 1.00 96.06 80 ASP A C 1
ATOM 671 O O . ASP A 1 80 ? -5.081 -15.926 0.416 1.00 96.06 80 ASP A O 1
ATOM 675 N N . LYS A 1 81 ? -4.805 -13.832 1.165 1.00 95.25 81 LYS A N 1
ATOM 676 C CA . LYS A 1 81 ? -5.780 -13.909 2.263 1.00 95.25 81 LYS A CA 1
ATOM 677 C C . LYS A 1 81 ? -7.073 -13.157 1.964 1.00 95.25 81 LYS A C 1
ATOM 679 O O . LYS A 1 81 ? -8.121 -13.520 2.489 1.00 95.25 81 LYS A O 1
ATOM 684 N N . LEU A 1 82 ? -7.014 -12.089 1.165 1.00 95.69 82 LEU A N 1
ATOM 685 C CA . LEU A 1 82 ? -8.149 -11.206 0.895 1.00 95.69 82 LEU A CA 1
ATOM 686 C C . LEU A 1 82 ? -8.243 -10.855 -0.592 1.00 95.69 82 LEU A C 1
ATOM 688 O O . LEU A 1 82 ? -7.376 -10.178 -1.145 1.00 95.69 82 LEU A O 1
ATOM 692 N N . PHE A 1 83 ? -9.376 -11.198 -1.208 1.00 94.94 83 PHE A N 1
ATOM 693 C CA . PHE A 1 83 ? -9.643 -10.914 -2.622 1.00 94.94 83 PHE A CA 1
ATOM 694 C C . PHE A 1 83 ? -9.496 -9.426 -2.980 1.00 94.94 83 PHE A C 1
ATOM 696 O O . PHE A 1 83 ? -8.856 -9.082 -3.970 1.00 94.94 83 PHE A O 1
ATOM 703 N N . PHE A 1 84 ? -10.032 -8.520 -2.154 1.00 92.56 84 PHE A N 1
ATOM 704 C CA . PHE A 1 84 ? -9.912 -7.077 -2.400 1.00 92.56 84 PHE A CA 1
ATOM 705 C C . PHE A 1 84 ? -8.462 -6.585 -2.357 1.00 92.56 84 PHE A C 1
ATOM 707 O O . PHE A 1 84 ? -8.111 -5.645 -3.071 1.00 92.56 84 PHE A O 1
ATOM 714 N N . ALA A 1 85 ? -7.608 -7.230 -1.558 1.00 94.50 85 ALA A N 1
ATOM 715 C CA . ALA A 1 85 ? -6.191 -6.908 -1.520 1.00 94.50 85 ALA A CA 1
ATOM 716 C C . ALA A 1 85 ? -5.479 -7.393 -2.792 1.00 94.50 85 ALA A C 1
ATOM 718 O O . ALA A 1 85 ? -4.728 -6.621 -3.390 1.00 94.50 85 ALA A O 1
ATOM 719 N N . ALA A 1 86 ? -5.783 -8.609 -3.261 1.00 96.12 86 ALA A N 1
ATOM 720 C CA . ALA A 1 86 ? -5.295 -9.108 -4.547 1.00 96.12 86 ALA A CA 1
ATOM 721 C C . ALA A 1 86 ? -5.716 -8.192 -5.709 1.00 96.12 86 ALA A C 1
ATOM 723 O O . ALA A 1 86 ? -4.882 -7.787 -6.520 1.00 96.12 86 ALA A O 1
ATOM 724 N N . LEU A 1 87 ? -6.989 -7.783 -5.747 1.00 96.38 87 LEU A N 1
ATOM 725 C CA . LEU A 1 87 ? -7.509 -6.865 -6.760 1.00 96.38 87 LEU A CA 1
ATOM 726 C C . LEU A 1 87 ? -6.793 -5.506 -6.724 1.00 96.38 87 LEU A C 1
ATOM 728 O O . LEU A 1 87 ? -6.358 -5.012 -7.765 1.00 96.38 87 LEU A O 1
ATOM 732 N N . SER A 1 88 ? -6.622 -4.924 -5.533 1.00 93.50 88 SER A N 1
ATOM 733 C CA . SER A 1 88 ? -5.881 -3.670 -5.346 1.00 93.50 88 SER A CA 1
ATOM 734 C C . SER A 1 88 ? -4.438 -3.779 -5.854 1.00 93.50 88 SER A C 1
ATOM 736 O O . SER A 1 88 ? -3.955 -2.895 -6.564 1.00 93.50 88 SER A O 1
ATOM 738 N N . SER A 1 89 ? -3.768 -4.903 -5.582 1.00 93.38 89 SER A N 1
ATOM 739 C CA . SER A 1 89 ? -2.411 -5.169 -6.068 1.00 93.38 89 SER A CA 1
ATOM 740 C C . SER A 1 89 ? -2.335 -5.272 -7.590 1.00 93.38 89 SER A C 1
ATOM 742 O O . SER A 1 89 ? -1.452 -4.668 -8.202 1.00 93.38 89 SER A O 1
ATOM 744 N N . ILE A 1 90 ? -3.278 -5.979 -8.222 1.00 96.62 90 ILE A N 1
ATOM 745 C CA . ILE A 1 90 ? -3.357 -6.083 -9.686 1.00 96.62 90 ILE A CA 1
ATOM 746 C C . ILE A 1 90 ? -3.536 -4.695 -10.308 1.00 96.62 90 ILE A C 1
ATOM 748 O O . ILE A 1 90 ? -2.794 -4.339 -11.224 1.00 96.62 90 ILE A O 1
ATOM 752 N N . ILE A 1 91 ? -4.460 -3.884 -9.782 1.00 95.19 91 ILE A N 1
ATOM 753 C CA . ILE A 1 91 ? -4.697 -2.516 -10.263 1.00 95.19 91 ILE A CA 1
ATOM 754 C C . ILE A 1 91 ? -3.437 -1.658 -10.090 1.00 95.19 91 ILE A C 1
ATOM 756 O O . ILE A 1 91 ? -3.017 -0.984 -11.030 1.00 95.19 91 ILE A O 1
ATOM 760 N N . GLY A 1 92 ? -2.792 -1.713 -8.922 1.00 92.69 92 GLY A N 1
ATOM 761 C CA . GLY A 1 92 ? -1.564 -0.966 -8.652 1.00 92.69 92 GLY A CA 1
ATOM 762 C C . GLY A 1 92 ? -0.413 -1.352 -9.587 1.00 92.69 92 GLY A C 1
ATOM 763 O O . GLY A 1 92 ? 0.248 -0.476 -10.149 1.00 92.69 92 GLY A O 1
ATOM 764 N N . LYS A 1 93 ? -0.201 -2.656 -9.811 1.00 94.19 93 LYS A N 1
ATOM 765 C CA . LYS A 1 93 ? 0.792 -3.182 -10.765 1.00 94.19 93 LYS A CA 1
ATOM 766 C C . LYS A 1 93 ? 0.466 -2.734 -12.192 1.00 94.19 93 LYS A C 1
ATOM 768 O O . LYS A 1 93 ? 1.355 -2.266 -12.894 1.00 94.19 93 LYS A O 1
ATOM 773 N N . TYR A 1 94 ? -0.800 -2.788 -12.596 1.00 94.94 94 TYR A N 1
ATOM 774 C CA . TYR A 1 94 ? -1.227 -2.344 -13.921 1.00 94.94 94 TYR A CA 1
ATOM 775 C C . TYR A 1 94 ? -0.979 -0.846 -14.148 1.00 94.94 94 TYR A C 1
ATOM 777 O O . TYR A 1 94 ? -0.362 -0.465 -15.144 1.00 94.94 94 TYR A O 1
ATOM 785 N N . ILE A 1 95 ? -1.376 0.010 -13.199 1.00 92.69 95 ILE A N 1
ATOM 786 C CA . ILE A 1 95 ? -1.119 1.457 -13.269 1.00 92.69 95 ILE A CA 1
ATOM 787 C C . ILE A 1 95 ? 0.386 1.734 -13.319 1.00 92.69 95 ILE A C 1
ATOM 789 O O . ILE A 1 95 ? 0.827 2.562 -14.118 1.00 92.69 95 ILE A O 1
ATOM 793 N N . ARG A 1 96 ? 1.191 1.023 -12.518 1.00 93.00 96 ARG A N 1
ATOM 794 C CA . ARG A 1 96 ? 2.653 1.131 -12.572 1.00 93.00 96 ARG A CA 1
ATOM 795 C C . ARG A 1 96 ? 3.183 0.818 -13.972 1.00 93.00 96 ARG A C 1
ATOM 797 O O . ARG A 1 96 ? 3.988 1.596 -14.476 1.00 93.00 96 ARG A O 1
ATOM 804 N N . GLU A 1 97 ? 2.757 -0.279 -14.596 1.00 92.50 97 GLU A N 1
AT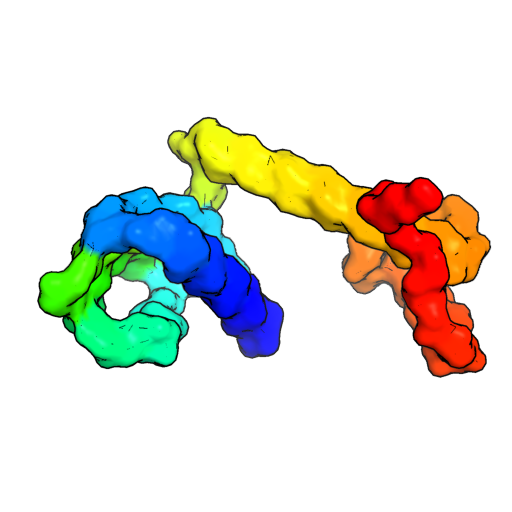OM 805 C CA . GLU A 1 97 ? 3.230 -0.656 -15.936 1.00 92.50 97 GLU A CA 1
ATOM 806 C C . GLU A 1 97 ? 2.849 0.388 -16.993 1.00 92.50 97 GLU A C 1
ATOM 808 O O . GLU A 1 97 ? 3.672 0.748 -17.835 1.00 92.50 97 GLU A O 1
ATOM 813 N N . LEU A 1 98 ? 1.645 0.962 -16.907 1.00 91.75 98 LEU A N 1
ATOM 814 C CA . LEU A 1 98 ? 1.233 2.072 -17.771 1.00 91.75 98 LEU A CA 1
ATOM 815 C C . LEU A 1 98 ? 2.108 3.322 -17.580 1.00 91.75 98 LEU A C 1
ATOM 817 O O . LEU A 1 98 ? 2.480 3.986 -18.554 1.00 91.75 98 LEU A O 1
ATOM 821 N N . MET A 1 99 ? 2.479 3.636 -16.336 1.00 90.19 99 MET A N 1
ATOM 822 C CA . MET A 1 99 ? 3.412 4.727 -16.053 1.00 90.19 99 MET A CA 1
ATOM 823 C C . MET A 1 99 ? 4.801 4.416 -16.613 1.00 90.19 99 MET A C 1
ATOM 825 O O . MET A 1 99 ? 5.344 5.251 -17.327 1.00 90.19 99 MET A O 1
ATOM 829 N N . MET A 1 100 ? 5.345 3.216 -16.382 1.00 89.81 100 MET A N 1
ATOM 830 C CA . MET A 1 100 ? 6.643 2.781 -16.924 1.00 89.81 100 MET A CA 1
ATOM 831 C C . MET A 1 100 ? 6.687 2.859 -18.453 1.00 89.81 100 MET A C 1
ATOM 833 O O . MET A 1 100 ? 7.668 3.336 -19.025 1.00 89.81 100 MET A O 1
ATOM 837 N N . GLU A 1 101 ? 5.604 2.464 -19.117 1.00 89.62 101 GLU A N 1
ATOM 838 C CA . GLU A 1 101 ? 5.452 2.593 -20.563 1.00 89.62 101 GLU A CA 1
ATOM 839 C C . GLU A 1 101 ? 5.426 4.065 -21.013 1.00 89.62 101 GLU A C 1
ATOM 841 O O . GLU A 1 101 ? 6.036 4.412 -22.025 1.00 89.62 101 GLU A O 1
ATOM 846 N N . SER A 1 102 ? 4.788 4.951 -20.243 1.00 89.19 102 SER A N 1
ATOM 847 C CA . SER A 1 102 ? 4.804 6.404 -20.484 1.00 89.19 102 SER A CA 1
ATOM 848 C C . SER A 1 102 ? 6.213 6.990 -20.373 1.00 89.19 102 SER A C 1
ATOM 850 O O . SER A 1 102 ? 6.630 7.750 -21.250 1.00 89.19 102 SER A O 1
ATOM 852 N N . ILE A 1 103 ? 6.973 6.589 -19.341 1.00 87.12 103 ILE A N 1
ATOM 853 C CA . ILE A 1 103 ? 8.390 6.960 -19.182 1.00 87.12 103 ILE A CA 1
ATOM 854 C C . ILE A 1 103 ? 9.155 6.528 -20.432 1.00 87.12 103 ILE A C 1
ATOM 856 O O . ILE A 1 103 ? 9.797 7.337 -21.098 1.00 87.12 103 ILE A O 1
ATOM 860 N N . ARG A 1 104 ? 9.037 5.246 -20.787 1.00 87.25 104 ARG A N 1
ATOM 861 C CA . ARG A 1 104 ? 9.751 4.648 -21.914 1.00 87.25 104 ARG A CA 1
ATOM 862 C C . ARG A 1 104 ? 9.499 5.412 -23.217 1.00 87.25 104 ARG A C 1
ATOM 864 O O . ARG A 1 104 ? 10.450 5.717 -23.937 1.00 87.25 104 ARG A O 1
ATOM 871 N N . ARG A 1 105 ? 8.235 5.744 -23.499 1.00 86.56 105 ARG A N 1
ATOM 872 C CA . ARG A 1 105 ? 7.830 6.501 -24.693 1.00 86.56 105 ARG A CA 1
ATOM 873 C C . ARG A 1 105 ? 8.342 7.936 -24.678 1.00 86.56 105 ARG A C 1
ATOM 875 O O . ARG A 1 105 ? 8.907 8.356 -25.680 1.00 86.56 105 ARG A O 1
ATOM 882 N N . SER A 1 106 ? 8.217 8.638 -23.549 1.00 85.62 106 SER A N 1
ATOM 883 C CA . SER A 1 106 ? 8.685 10.028 -23.407 1.00 85.62 106 SER A CA 1
ATOM 884 C C . SER A 1 106 ? 10.175 10.173 -23.719 1.00 85.62 106 SER A C 1
ATOM 886 O O . SER A 1 106 ? 10.594 11.171 -24.289 1.00 85.62 106 SER A O 1
ATOM 888 N N . PHE A 1 107 ? 10.977 9.154 -23.401 1.00 83.88 107 PHE A N 1
ATOM 889 C CA . PHE A 1 107 ? 12.421 9.167 -23.647 1.00 83.88 107 PHE A CA 1
ATOM 890 C C . PHE A 1 107 ? 12.853 8.440 -24.933 1.00 83.88 107 PHE A C 1
ATOM 892 O O . PHE A 1 107 ? 14.053 8.292 -25.171 1.00 83.88 107 PHE A O 1
ATOM 899 N N . GLY A 1 108 ? 11.908 7.989 -25.770 1.00 83.88 108 GLY A N 1
ATOM 900 C CA . GLY A 1 108 ? 12.201 7.333 -27.051 1.00 83.88 108 GLY A CA 1
ATOM 901 C C . GLY A 1 108 ? 12.893 5.970 -26.922 1.00 83.88 108 GLY A C 1
ATOM 902 O O . GLY A 1 108 ? 13.655 5.563 -27.799 1.00 83.88 108 GLY A O 1
ATOM 903 N N . ILE A 1 109 ? 12.668 5.256 -25.821 1.00 84.06 109 ILE A N 1
ATOM 904 C CA . ILE A 1 109 ? 13.368 4.005 -25.513 1.00 84.06 109 ILE A CA 1
ATOM 905 C C . ILE A 1 109 ? 12.641 2.837 -26.161 1.00 84.06 109 ILE A C 1
ATOM 907 O O . ILE A 1 109 ? 11.439 2.661 -25.981 1.00 84.06 109 ILE A O 1
ATOM 911 N N . LYS A 1 110 ? 13.364 1.983 -26.884 1.00 85.00 110 LYS A N 1
ATOM 912 C CA . LYS A 1 110 ? 12.773 0.788 -27.509 1.00 85.00 110 LYS A CA 1
ATOM 913 C C . LYS A 1 110 ? 12.649 -0.385 -26.536 1.00 85.00 110 LYS A C 1
ATOM 915 O O . LYS A 1 110 ? 11.647 -1.093 -26.561 1.00 85.00 110 LYS A O 1
ATOM 920 N N . ASP A 1 111 ? 13.631 -0.557 -25.658 1.00 87.06 111 ASP A N 1
ATOM 921 C CA . ASP A 1 111 ? 13.661 -1.650 -24.689 1.00 87.06 111 ASP A CA 1
ATOM 922 C C . ASP A 1 111 ? 12.671 -1.462 -23.535 1.00 87.06 111 ASP A C 1
ATOM 924 O O . ASP A 1 111 ? 12.520 -0.370 -22.987 1.00 87.06 111 ASP A O 1
ATOM 928 N N . ARG A 1 112 ? 12.053 -2.560 -23.087 1.00 87.88 112 ARG A N 1
ATOM 929 C CA . ARG A 1 112 ? 11.356 -2.574 -21.796 1.00 87.88 112 ARG A CA 1
ATOM 930 C C . ARG A 1 112 ? 12.370 -2.436 -20.661 1.00 87.88 112 ARG A C 1
ATOM 932 O O . ARG A 1 112 ? 13.329 -3.208 -20.585 1.00 87.88 112 ARG A O 1
ATOM 939 N N . ILE A 1 113 ? 12.118 -1.474 -19.780 1.00 89.62 113 ILE A N 1
ATOM 940 C CA . ILE A 1 113 ? 12.872 -1.234 -18.548 1.00 89.62 113 ILE A CA 1
ATOM 941 C C . ILE A 1 113 ? 12.005 -1.613 -17.352 1.00 89.62 113 ILE A C 1
ATOM 943 O O . ILE A 1 113 ? 10.799 -1.384 -17.362 1.00 89.62 113 ILE A O 1
ATOM 947 N N . SER A 1 114 ? 12.610 -2.201 -16.323 1.00 89.44 114 SER A N 1
ATOM 948 C CA . SER A 1 114 ? 11.857 -2.674 -15.155 1.00 89.44 114 SER A CA 1
ATOM 949 C C . SER A 1 114 ? 11.681 -1.589 -14.080 1.00 89.44 114 SER A C 1
ATOM 951 O O . SER A 1 114 ? 10.804 -1.683 -13.216 1.00 89.44 114 SER A O 1
ATOM 953 N N . GLY A 1 115 ? 12.540 -0.561 -14.108 1.00 86.81 115 GLY A N 1
ATOM 954 C CA . GLY A 1 115 ? 12.645 0.441 -13.046 1.00 86.81 115 GLY A CA 1
ATOM 955 C C . GLY A 1 115 ? 13.410 -0.050 -11.808 1.00 86.81 115 GLY A C 1
ATOM 956 O O . GLY A 1 115 ? 13.556 0.699 -10.844 1.00 86.81 115 GLY A O 1
ATOM 957 N N . TYR A 1 116 ? 13.910 -1.290 -11.816 1.00 88.31 116 TYR A N 1
ATOM 958 C CA . TYR A 1 116 ? 14.803 -1.829 -10.790 1.00 88.31 116 TYR A CA 1
ATOM 959 C C . TYR A 1 116 ? 16.274 -1.605 -11.159 1.00 88.31 116 TYR A C 1
ATOM 961 O O . TYR A 1 116 ? 16.604 -1.028 -12.188 1.00 88.31 116 TYR A O 1
ATOM 969 N N . ARG A 1 117 ? 17.197 -2.073 -10.315 1.00 88.31 117 ARG A N 1
ATOM 970 C CA . ARG A 1 117 ? 18.649 -1.984 -10.553 1.00 88.31 117 ARG A CA 1
ATOM 971 C C . ARG A 1 117 ? 19.144 -3.044 -11.547 1.00 88.31 117 ARG A C 1
ATOM 973 O O . ARG A 1 117 ? 20.137 -3.715 -11.295 1.00 88.31 117 ARG A O 1
ATOM 980 N N . ASP A 1 118 ? 18.425 -3.225 -12.649 1.00 91.00 118 ASP A N 1
ATOM 981 C CA . ASP A 1 118 ? 18.839 -4.100 -13.742 1.00 91.00 118 ASP A CA 1
ATOM 982 C C . ASP A 1 118 ? 19.674 -3.332 -14.779 1.00 91.00 118 ASP A C 1
ATOM 984 O O . ASP A 1 118 ? 19.611 -2.103 -14.879 1.00 91.00 118 ASP A O 1
ATOM 988 N N . ARG A 1 119 ? 20.442 -4.070 -15.587 1.00 91.00 119 ARG A N 1
ATOM 989 C CA . ARG A 1 119 ? 21.367 -3.498 -16.575 1.00 91.00 119 ARG A CA 1
ATOM 990 C C . ARG A 1 119 ? 20.684 -2.544 -17.563 1.00 91.00 119 ARG A C 1
ATOM 992 O O . ARG A 1 119 ? 21.291 -1.544 -17.940 1.00 91.00 119 ARG A O 1
ATOM 999 N N . LYS A 1 120 ? 19.446 -2.827 -17.991 1.00 89.75 120 LYS A N 1
ATOM 1000 C CA . LYS A 1 120 ? 18.722 -1.976 -18.950 1.00 89.75 120 LYS A CA 1
ATOM 1001 C C . LYS A 1 120 ? 18.291 -0.670 -18.293 1.00 89.75 120 LYS A C 1
ATOM 1003 O O . LYS A 1 120 ? 18.487 0.392 -18.876 1.00 89.75 120 LYS A O 1
ATOM 1008 N N . THR A 1 121 ? 17.767 -0.741 -17.070 1.00 91.00 121 THR A N 1
ATOM 1009 C CA . THR A 1 121 ? 17.368 0.454 -16.314 1.00 91.00 121 THR A CA 1
ATOM 1010 C C . THR A 1 121 ? 18.573 1.335 -15.966 1.00 91.00 121 THR A C 1
ATOM 1012 O O . THR A 1 121 ? 18.488 2.549 -16.112 1.00 91.00 121 THR A O 1
ATOM 1015 N N . VAL A 1 122 ? 19.718 0.760 -15.576 1.00 90.50 122 VAL A N 1
ATOM 1016 C CA . VAL A 1 122 ? 20.942 1.542 -15.294 1.00 90.50 122 VAL A CA 1
ATOM 1017 C C . VAL A 1 122 ? 21.429 2.281 -16.543 1.00 90.50 122 VAL A C 1
ATOM 1019 O O . VAL A 1 122 ? 21.641 3.490 -16.491 1.00 90.50 122 VAL A O 1
ATOM 1022 N N . ARG A 1 123 ? 21.508 1.587 -17.685 1.00 87.50 123 ARG A N 1
ATOM 1023 C CA . ARG A 1 123 ? 21.881 2.201 -18.969 1.00 87.50 123 ARG A CA 1
ATOM 1024 C C . ARG A 1 123 ? 20.923 3.326 -19.366 1.00 87.50 123 ARG A C 1
ATOM 1026 O O . ARG A 1 123 ? 21.349 4.352 -19.882 1.00 87.50 123 ARG A O 1
ATOM 1033 N N . PHE A 1 124 ? 19.626 3.145 -19.117 1.00 86.44 124 PHE A N 1
ATOM 1034 C CA . PHE A 1 124 ? 18.634 4.198 -19.320 1.00 86.44 124 PHE A CA 1
ATOM 1035 C C . PHE A 1 124 ? 18.937 5.440 -18.471 1.00 86.44 124 PHE A C 1
ATOM 1037 O O . PHE A 1 124 ? 18.957 6.543 -19.013 1.00 86.44 124 PHE A O 1
ATOM 1044 N N . LEU A 1 125 ? 19.210 5.267 -17.173 1.00 87.75 125 LEU A N 1
ATOM 1045 C CA . LEU A 1 125 ? 19.517 6.378 -16.268 1.00 87.75 125 LEU A CA 1
ATOM 1046 C C . LEU A 1 125 ? 20.754 7.168 -16.717 1.00 87.75 125 LEU A C 1
ATOM 1048 O O . LEU A 1 125 ? 20.756 8.391 -16.620 1.00 87.75 125 LEU A O 1
ATOM 1052 N N . GLU A 1 126 ? 21.777 6.497 -17.251 1.00 86.44 126 GLU A N 1
ATOM 1053 C CA . GLU A 1 126 ? 22.960 7.154 -17.827 1.00 86.44 126 GLU A CA 1
ATOM 1054 C C . GLU A 1 126 ? 22.606 8.020 -19.044 1.00 86.44 126 GLU A C 1
ATOM 1056 O O . GLU A 1 126 ? 23.082 9.149 -19.152 1.00 86.44 126 GLU A O 1
ATOM 1061 N N . ILE A 1 127 ? 21.732 7.525 -19.927 1.00 80.25 127 ILE A N 1
ATOM 1062 C CA . ILE A 1 127 ? 21.301 8.242 -21.137 1.00 80.25 127 ILE A CA 1
ATOM 1063 C C . ILE A 1 127 ? 20.514 9.510 -20.785 1.00 80.25 127 ILE A C 1
ATOM 1065 O O . ILE A 1 127 ? 20.710 10.547 -21.419 1.00 80.25 127 ILE A O 1
ATOM 1069 N N . ILE A 1 128 ? 19.616 9.446 -19.798 1.00 82.62 128 ILE A N 1
ATOM 1070 C CA . ILE A 1 128 ? 18.769 10.598 -19.449 1.00 82.62 128 ILE A CA 1
ATOM 1071 C C . ILE A 1 128 ? 19.451 11.615 -18.542 1.00 82.62 128 ILE A C 1
ATOM 1073 O O . ILE A 1 128 ? 18.997 12.752 -18.473 1.00 82.62 128 ILE A O 1
ATOM 1077 N N . ARG A 1 129 ? 20.537 11.247 -17.854 1.00 81.44 129 ARG A N 1
ATOM 1078 C CA . ARG A 1 129 ? 21.227 12.133 -16.904 1.00 81.44 129 ARG A CA 1
ATOM 1079 C C . ARG A 1 129 ? 21.726 13.438 -17.541 1.00 81.44 129 ARG A C 1
ATOM 1081 O O . ARG A 1 129 ? 21.867 14.425 -16.832 1.00 81.44 129 ARG A O 1
ATOM 1088 N N . ASN A 1 130 ? 21.943 13.438 -18.857 1.00 72.06 130 ASN A N 1
ATOM 1089 C CA . ASN A 1 130 ? 22.470 14.572 -19.619 1.00 72.06 130 ASN A CA 1
ATOM 1090 C C . ASN A 1 130 ? 21.444 15.208 -20.577 1.00 72.06 130 ASN A C 1
ATOM 1092 O O . ASN A 1 130 ? 21.825 16.020 -21.416 1.00 72.06 130 ASN A O 1
ATOM 1096 N N . LYS A 1 131 ? 20.164 14.824 -20.506 1.00 70.94 131 LYS A N 1
ATOM 1097 C CA . LYS A 1 131 ? 19.094 15.422 -21.315 1.00 70.94 131 LYS A CA 1
ATOM 1098 C C . LYS A 1 131 ? 18.292 16.418 -20.476 1.00 70.94 131 LYS A C 1
ATOM 1100 O O . LYS A 1 131 ? 17.976 16.133 -19.321 1.00 70.94 131 LYS A O 1
ATOM 1105 N N . GLU A 1 132 ? 17.923 17.559 -21.059 1.00 65.56 132 GLU A N 1
ATOM 1106 C CA . GLU A 1 132 ? 16.823 18.368 -20.524 1.00 65.56 132 GLU A CA 1
ATOM 1107 C C . GLU A 1 132 ? 15.542 17.542 -20.671 1.00 65.56 132 GLU A C 1
ATOM 1109 O O . GLU A 1 132 ? 15.111 17.214 -21.776 1.00 65.56 132 GLU A O 1
ATOM 1114 N N . ASN A 1 133 ? 15.011 17.074 -19.544 1.00 63.47 133 ASN A N 1
ATOM 1115 C CA . ASN A 1 133 ? 14.012 16.015 -19.531 1.00 63.47 133 ASN A CA 1
ATOM 1116 C C . ASN A 1 133 ? 12.621 16.595 -19.284 1.00 63.47 133 ASN A C 1
ATOM 1118 O O . ASN A 1 133 ? 12.341 17.081 -18.188 1.00 63.47 133 ASN A O 1
ATOM 1122 N N . TYR A 1 134 ? 11.726 16.433 -20.258 1.00 63.06 134 TYR A N 1
ATOM 1123 C CA . TYR A 1 134 ? 10.298 16.678 -20.082 1.00 63.06 134 TYR A CA 1
ATOM 1124 C C . TYR A 1 134 ? 9.520 15.371 -20.253 1.00 63.06 134 TYR A C 1
ATOM 1126 O O . TYR A 1 134 ? 9.761 14.574 -21.159 1.00 63.06 134 TYR A O 1
ATOM 1134 N N . PHE A 1 135 ? 8.581 15.130 -19.341 1.00 70.25 135 PHE A N 1
ATOM 1135 C CA . PHE A 1 135 ? 7.623 14.032 -19.439 1.00 70.25 135 PHE A CA 1
ATOM 1136 C C . PHE A 1 135 ? 6.527 14.405 -20.445 1.00 70.25 135 PHE A C 1
ATOM 1138 O O . PHE A 1 135 ? 5.450 14.875 -20.078 1.00 70.25 135 PHE A O 1
ATOM 1145 N N . GLU A 1 136 ? 6.824 14.252 -21.731 1.00 71.31 136 GLU A N 1
ATOM 1146 C CA . GLU A 1 136 ? 5.930 14.710 -22.800 1.00 71.31 136 GLU A CA 1
ATOM 1147 C C . GLU A 1 136 ? 4.804 13.717 -23.107 1.00 71.31 136 GLU A C 1
ATOM 1149 O O . GLU A 1 136 ? 3.692 14.117 -23.460 1.00 71.31 136 GLU A O 1
ATOM 1154 N N . MET A 1 137 ? 5.052 12.417 -22.919 1.00 72.19 137 MET A N 1
ATOM 1155 C CA . MET A 1 137 ? 4.101 11.360 -23.245 1.00 72.19 137 MET A CA 1
ATOM 1156 C C . MET A 1 137 ? 3.570 10.679 -21.983 1.00 72.19 137 MET A C 1
ATOM 1158 O O . MET A 1 137 ? 4.248 9.865 -21.363 1.00 72.19 137 MET A O 1
ATOM 1162 N N . CYS A 1 138 ? 2.312 10.955 -21.642 1.00 74.69 138 CYS A N 1
ATOM 1163 C CA . CYS A 1 138 ? 1.570 10.235 -20.610 1.00 74.69 138 CYS A CA 1
ATOM 1164 C C . CYS A 1 138 ? 0.442 9.433 -21.262 1.00 74.69 138 CYS A C 1
ATOM 1166 O O . CYS A 1 138 ? -0.426 10.018 -21.907 1.00 74.69 138 CYS A O 1
ATOM 1168 N N . VAL A 1 139 ? 0.419 8.109 -21.078 1.00 77.81 139 VAL A N 1
ATOM 1169 C CA . VAL A 1 139 ? -0.637 7.245 -21.648 1.00 77.81 139 VAL A CA 1
ATOM 1170 C C . VAL A 1 139 ? -2.029 7.535 -21.075 1.00 77.81 139 VAL A C 1
ATOM 1172 O O . VAL A 1 139 ? -3.023 7.165 -21.689 1.00 77.81 139 VAL A O 1
ATOM 1175 N N . PHE A 1 140 ? -2.109 8.224 -19.932 1.00 75.25 140 PHE A N 1
ATOM 1176 C CA . PHE A 1 140 ? -3.367 8.678 -19.331 1.00 75.25 140 PHE A CA 1
ATOM 1177 C C . PHE A 1 14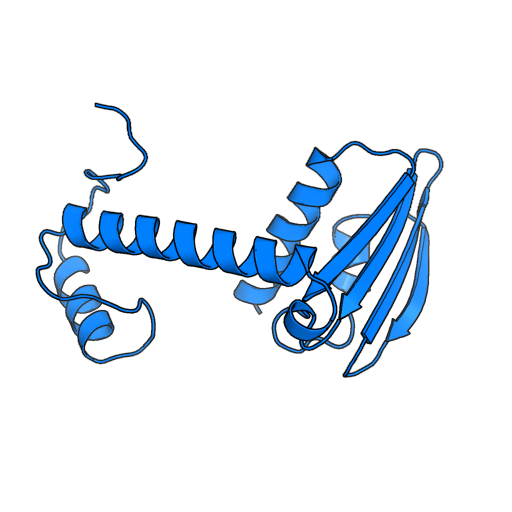0 ? -3.824 10.055 -19.828 1.00 75.25 140 PHE A C 1
ATOM 1179 O O . PHE A 1 140 ? -4.964 10.446 -19.577 1.00 75.25 140 PHE A O 1
ATOM 1186 N N . ARG A 1 141 ? -2.960 10.816 -20.514 1.00 75.56 141 ARG A N 1
ATOM 1187 C CA . ARG A 1 141 ? -3.340 12.116 -21.071 1.00 75.56 141 ARG A CA 1
ATOM 1188 C C . ARG A 1 141 ? -4.220 11.857 -22.296 1.00 75.56 141 ARG A C 1
ATOM 1190 O O . ARG A 1 141 ? -3.742 11.344 -23.306 1.00 75.56 141 ARG A O 1
ATOM 1197 N N . LYS A 1 142 ? -5.512 12.191 -22.194 1.00 61.28 142 LYS A N 1
ATOM 1198 C CA . LYS A 1 142 ? -6.388 12.274 -23.371 1.00 61.28 142 LYS A CA 1
ATOM 1199 C C . LYS A 1 142 ? -5.780 13.285 -24.349 1.00 61.28 142 LYS A C 1
ATOM 1201 O O . LYS A 1 142 ? -5.326 14.343 -23.913 1.00 61.28 142 LYS A O 1
ATOM 1206 N N . LYS A 1 143 ? -5.718 12.901 -25.625 1.00 59.09 143 LYS A N 1
ATOM 1207 C CA . LYS A 1 143 ? -5.393 13.818 -26.720 1.00 59.09 143 LYS A CA 1
ATOM 1208 C C . LYS A 1 143 ? -6.505 14.840 -26.895 1.00 59.09 143 LYS A C 1
ATOM 1210 O O . LYS A 1 143 ? -7.671 14.451 -26.659 1.00 59.09 143 LYS A O 1
#